Protein AF-A0A8T4GIR1-F1 (afdb_monomer)

Secondary structure (DSSP, 8-state):
----HHHHHHHHHHHSPTT-HHHHHHHHHHHHHHTSSSS--TTTTT-TTTTT-HHHHH-----PPPPPPPPSTTSHHHHHHHHHHHHTT-S---HHHHHHHH-TT--TT--TT--

Foldseek 3Di:
DPPDPVVVVVVCVVPDDPPCCVVSVVVVVVCCVQAVDPPGNCPVSVRPCCVPDPCNVVVPSDDDDDDDDDDCPPDPVVLVVQLCVVCVPPPDDDPQRSQVSRDVPDDPPDPPPVD

Sequence (115 aa):
MSDDDAAFERAASRLMPDGESRIWNNAIMELGGVACGKKPRCDESGCPWREWCHAYQTGDFTAPDVPTQPSFEGSRRQFRGRIVRVLSNHEEMDVDTLGHKIRVDYTPEGEHGRE

Solvent-accessible surface area (backbone atoms only — not comparable to full-atom values): 7453 Å² total; per-residue (Å²): 128,76,94,43,71,70,52,51,53,56,49,48,65,72,70,50,59,88,95,35,59,72,61,49,54,50,52,54,50,47,41,41,72,68,18,61,40,102,74,60,34,48,74,88,60,62,40,87,52,58,93,77,33,62,41,69,74,71,68,53,75,83,68,83,88,70,84,78,82,74,65,64,80,96,27,72,70,48,53,49,52,50,49,52,62,60,47,75,81,44,96,76,77,58,67,59,66,49,36,58,74,72,36,93,84,56,53,94,84,58,72,85,76,81,119

Structure (mmCIF, N/CA/C/O backbone):
data_AF-A0A8T4GIR1-F1
#
_entry.id   AF-A0A8T4GIR1-F1
#
loop_
_atom_site.group_PDB
_atom_site.id
_atom_site.type_symbol
_atom_site.label_atom_id
_atom_site.label_alt_id
_atom_site.label_comp_id
_atom_site.label_asym_id
_atom_site.label_entity_id
_atom_site.label_seq_id
_atom_site.pdbx_PDB_ins_code
_atom_site.Cartn_x
_atom_site.Cartn_y
_atom_site.Cartn_z
_atom_site.occupancy
_atom_site.B_iso_or_equiv
_atom_site.auth_seq_id
_atom_site.auth_comp_id
_atom_site.auth_asym_id
_atom_site.auth_atom_id
_atom_site.pdbx_PDB_model_num
ATOM 1 N N . MET A 1 1 ? 5.623 -9.297 19.937 1.00 53.12 1 MET A N 1
ATOM 2 C CA . MET A 1 1 ? 5.788 -9.960 18.625 1.00 53.12 1 MET A CA 1
ATOM 3 C C . MET A 1 1 ? 6.997 -9.325 17.966 1.00 53.12 1 MET A C 1
ATOM 5 O O . MET A 1 1 ? 7.232 -8.160 18.250 1.00 53.12 1 MET A O 1
ATOM 9 N N . SER A 1 2 ? 7.800 -10.056 17.189 1.00 57.28 2 SER A N 1
ATOM 10 C CA . SER A 1 2 ? 8.719 -9.360 16.286 1.00 57.28 2 SER A CA 1
ATOM 11 C C . SER A 1 2 ? 7.857 -8.730 15.197 1.00 57.28 2 SER A C 1
ATOM 13 O O . SER A 1 2 ? 7.101 -9.431 14.524 1.00 57.28 2 SER A O 1
ATOM 15 N N . ASP A 1 3 ? 7.906 -7.408 15.086 1.00 69.75 3 ASP A N 1
ATOM 16 C CA . ASP A 1 3 ? 7.260 -6.678 13.997 1.00 69.75 3 ASP A CA 1
ATOM 17 C C . ASP A 1 3 ? 8.183 -6.731 12.771 1.00 69.75 3 ASP A C 1
ATOM 19 O O . ASP A 1 3 ? 8.746 -5.725 12.346 1.00 69.75 3 ASP A O 1
ATOM 23 N N . ASP A 1 4 ? 8.414 -7.947 12.266 1.00 80.00 4 ASP A N 1
ATOM 24 C CA . ASP A 1 4 ? 9.181 -8.205 11.048 1.00 80.00 4 ASP A CA 1
ATOM 25 C C . ASP A 1 4 ? 8.259 -8.519 9.861 1.00 80.00 4 ASP A C 1
ATOM 27 O O . ASP A 1 4 ? 7.114 -8.952 10.031 1.00 80.00 4 ASP A O 1
ATOM 31 N N . ASP A 1 5 ? 8.770 -8.316 8.644 1.00 83.00 5 ASP A N 1
ATOM 32 C CA . ASP A 1 5 ? 8.019 -8.530 7.400 1.00 83.00 5 ASP A CA 1
ATOM 33 C C . ASP A 1 5 ? 7.403 -9.936 7.338 1.00 83.00 5 ASP A C 1
ATOM 35 O O . ASP A 1 5 ? 6.236 -10.102 6.982 1.00 83.00 5 ASP A O 1
ATOM 39 N N . ALA A 1 6 ? 8.134 -10.955 7.799 1.00 88.88 6 ALA A N 1
ATOM 40 C CA . ALA A 1 6 ? 7.662 -12.334 7.795 1.00 88.88 6 ALA A CA 1
ATOM 41 C C . ALA A 1 6 ? 6.467 -12.554 8.747 1.00 88.88 6 ALA A C 1
ATOM 43 O O . ALA A 1 6 ? 5.589 -13.380 8.476 1.00 88.88 6 ALA A O 1
ATOM 44 N N . ALA A 1 7 ? 6.406 -11.852 9.881 1.00 88.81 7 ALA A N 1
ATOM 45 C CA . ALA A 1 7 ? 5.266 -11.887 10.791 1.00 88.81 7 ALA A CA 1
ATOM 46 C C . ALA A 1 7 ? 4.022 -11.254 10.160 1.00 88.81 7 ALA A C 1
ATOM 48 O O . ALA A 1 7 ? 2.934 -11.838 10.262 1.00 88.81 7 ALA A O 1
ATOM 49 N N . PHE A 1 8 ? 4.183 -10.125 9.465 1.00 87.50 8 PHE A N 1
ATOM 50 C CA . PHE A 1 8 ? 3.096 -9.473 8.736 1.00 87.50 8 PHE A CA 1
ATOM 51 C C . PHE A 1 8 ? 2.589 -10.333 7.575 1.00 87.50 8 PHE A C 1
ATOM 53 O O . PHE A 1 8 ? 1.380 -10.534 7.460 1.00 87.50 8 PHE A O 1
ATOM 60 N N . GLU A 1 9 ? 3.479 -10.937 6.786 1.00 90.38 9 GLU A N 1
ATOM 61 C CA . GLU A 1 9 ? 3.116 -11.849 5.692 1.00 90.38 9 GLU A CA 1
ATOM 62 C C . GLU A 1 9 ? 2.316 -13.061 6.184 1.00 90.38 9 GLU A C 1
ATOM 64 O O . GLU A 1 9 ? 1.282 -13.415 5.607 1.00 90.38 9 GLU A O 1
ATOM 69 N N . ARG A 1 10 ? 2.737 -13.680 7.297 1.00 93.38 10 ARG A N 1
ATOM 70 C CA . ARG A 1 10 ? 1.997 -14.796 7.911 1.00 93.38 10 ARG A CA 1
ATOM 71 C C . ARG A 1 10 ? 0.627 -14.364 8.424 1.00 93.38 10 ARG A C 1
ATOM 73 O O . ARG A 1 10 ? -0.327 -15.135 8.343 1.00 93.38 10 ARG A O 1
ATOM 80 N N . ALA A 1 11 ? 0.509 -13.172 9.007 1.00 91.62 11 ALA A N 1
ATOM 81 C CA . ALA A 1 11 ? -0.777 -12.651 9.464 1.00 91.62 11 ALA A CA 1
ATOM 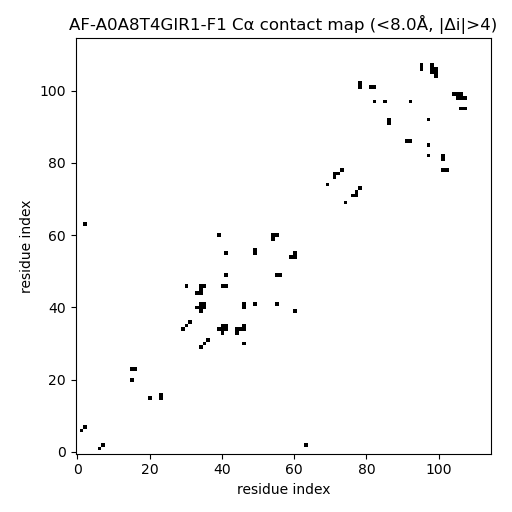82 C C . ALA A 1 11 ? -1.711 -12.359 8.281 1.00 91.62 11 ALA A C 1
ATOM 84 O O . ALA A 1 11 ? -2.835 -12.854 8.276 1.00 91.62 11 ALA A O 1
ATOM 85 N N . ALA A 1 12 ? -1.222 -11.653 7.260 1.00 92.19 12 ALA A N 1
ATOM 86 C CA . ALA A 1 12 ? -1.957 -11.359 6.034 1.00 92.19 12 ALA A CA 1
ATOM 87 C C . ALA A 1 12 ? -2.459 -12.638 5.353 1.00 92.19 12 ALA A C 1
ATOM 89 O O . ALA A 1 12 ? -3.650 -12.759 5.084 1.00 92.19 12 ALA A O 1
ATOM 90 N N . SER A 1 13 ? -1.586 -13.635 5.184 1.00 91.56 13 SER A N 1
ATOM 91 C CA . SER A 1 13 ? -1.943 -14.915 4.557 1.00 91.56 13 SER A CA 1
ATOM 92 C C . SER A 1 13 ? -3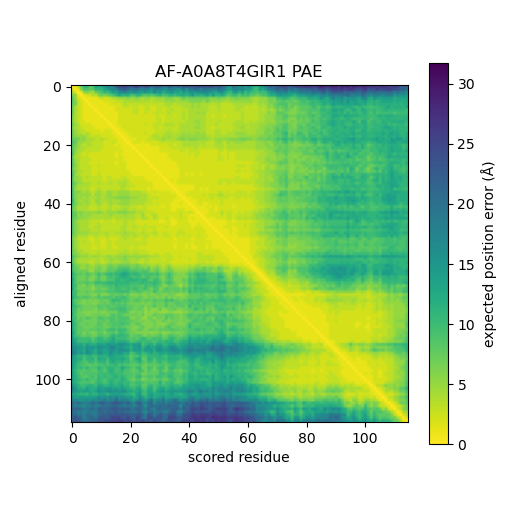.019 -15.685 5.327 1.00 91.56 13 SER A C 1
ATOM 94 O O . SER A 1 13 ? -3.791 -16.417 4.725 1.00 91.56 13 SER A O 1
ATOM 96 N N . ARG A 1 14 ? -3.085 -15.534 6.658 1.00 93.75 14 ARG A N 1
ATOM 97 C CA . ARG A 1 14 ? -4.121 -16.177 7.487 1.00 93.75 14 ARG A CA 1
ATOM 98 C C . ARG A 1 14 ? -5.445 -15.416 7.503 1.00 93.75 14 ARG A C 1
ATOM 100 O O . ARG A 1 14 ? -6.478 -16.029 7.739 1.00 93.75 14 ARG A O 1
ATOM 107 N N . LEU A 1 15 ? -5.403 -14.095 7.347 1.00 91.94 15 LEU A N 1
ATOM 108 C CA . LEU A 1 15 ? -6.574 -13.218 7.453 1.00 91.94 15 LEU A CA 1
ATOM 109 C C . LEU A 1 15 ? -7.245 -12.951 6.103 1.00 91.94 15 LEU A C 1
ATOM 111 O O . LEU A 1 15 ? -8.414 -12.575 6.075 1.00 91.94 15 LEU A O 1
ATOM 115 N N . MET A 1 16 ? -6.510 -13.089 5.000 1.00 94.25 16 MET A N 1
ATOM 116 C CA . MET A 1 16 ? -7.032 -12.904 3.653 1.00 94.25 16 MET A CA 1
ATOM 117 C C . MET A 1 16 ? -7.922 -14.094 3.258 1.00 94.25 16 MET A C 1
ATOM 119 O O . MET A 1 16 ? -7.433 -15.222 3.248 1.00 94.25 16 MET A O 1
ATOM 123 N N . PRO A 1 17 ? -9.196 -13.868 2.884 1.00 94.06 17 PRO A N 1
ATOM 124 C CA . PRO A 1 17 ? -10.054 -14.933 2.376 1.00 94.06 17 PRO A CA 1
ATOM 125 C C . PRO A 1 17 ? -9.584 -15.456 1.011 1.00 94.06 17 PRO A C 1
ATOM 127 O O . PRO A 1 17 ? -9.090 -14.695 0.168 1.00 94.06 17 PRO A O 1
ATOM 130 N N . ASP A 1 18 ? -9.789 -16.751 0.773 1.00 95.19 18 ASP A N 1
ATOM 131 C CA . ASP A 1 18 ? -9.434 -17.405 -0.486 1.00 95.19 18 ASP A CA 1
ATOM 132 C C . ASP A 1 18 ? -10.145 -16.752 -1.679 1.00 95.19 18 ASP A C 1
ATOM 134 O O . ASP A 1 18 ? -11.355 -16.537 -1.676 1.00 95.19 18 ASP A O 1
ATOM 138 N N . GLY A 1 19 ? -9.385 -16.430 -2.729 1.00 94.94 19 GLY A N 1
ATOM 139 C CA . GLY A 1 19 ? -9.920 -15.812 -3.949 1.00 94.94 19 GLY A CA 1
ATOM 140 C C . GLY A 1 19 ? -10.301 -14.329 -3.824 1.00 94.94 19 GLY A C 1
ATOM 141 O O . GLY A 1 19 ? -10.664 -13.716 -4.827 1.00 94.94 19 GLY A O 1
ATOM 142 N N . GLU A 1 20 ? -10.161 -13.713 -2.646 1.00 95.19 20 GLU A N 1
ATOM 143 C CA . GLU A 1 20 ? -10.581 -12.325 -2.396 1.00 95.19 20 GLU A CA 1
ATOM 144 C C . GLU A 1 20 ? -9.423 -11.325 -2.280 1.00 95.19 20 GLU A C 1
ATOM 146 O O . GLU A 1 20 ? -9.612 -10.188 -1.841 1.00 95.19 20 GLU A O 1
ATOM 151 N N . SER A 1 21 ? -8.224 -11.694 -2.739 1.00 94.38 21 SER A N 1
ATOM 152 C CA . SER A 1 21 ? -7.015 -10.861 -2.633 1.00 94.38 21 SER A CA 1
ATOM 153 C C . SER A 1 21 ? -7.215 -9.430 -3.142 1.00 94.38 21 SER A C 1
ATOM 155 O O . SER A 1 21 ? -6.724 -8.478 -2.538 1.00 94.38 21 SER A O 1
ATOM 157 N N . ARG A 1 22 ? -7.983 -9.244 -4.225 1.00 94.62 22 ARG A N 1
ATOM 158 C CA . ARG A 1 22 ? -8.297 -7.914 -4.763 1.00 94.62 22 ARG A CA 1
ATOM 159 C C . ARG A 1 22 ? -9.102 -7.073 -3.774 1.00 94.62 22 ARG A C 1
ATOM 161 O O . ARG A 1 22 ? -8.795 -5.899 -3.602 1.00 94.62 22 ARG A O 1
ATOM 168 N N . ILE A 1 23 ? -10.148 -7.631 -3.168 1.00 95.69 23 ILE A N 1
ATOM 169 C CA . ILE A 1 23 ? -11.009 -6.891 -2.234 1.00 95.69 23 ILE A CA 1
ATOM 170 C C . ILE A 1 23 ? -10.238 -6.635 -0.942 1.00 95.69 23 ILE A C 1
ATOM 172 O O . ILE A 1 23 ? -10.171 -5.495 -0.490 1.00 95.69 23 ILE A O 1
ATOM 176 N N . TRP A 1 24 ? -9.582 -7.669 -0.415 1.00 95.25 24 TRP A N 1
ATOM 177 C CA . TRP A 1 24 ? -8.815 -7.605 0.822 1.00 95.25 24 TRP A CA 1
ATOM 178 C C . TRP A 1 24 ? -7.692 -6.561 0.764 1.00 95.25 24 TRP A C 1
ATOM 180 O O . TRP A 1 24 ? -7.644 -5.672 1.611 1.00 95.25 24 TRP A O 1
ATOM 190 N N . ASN A 1 25 ? -6.846 -6.587 -0.275 1.00 94.25 25 ASN A N 1
ATOM 191 C CA . ASN A 1 25 ? -5.744 -5.627 -0.405 1.00 94.25 25 ASN A CA 1
ATOM 192 C C . ASN A 1 25 ? -6.254 -4.183 -0.504 1.00 94.25 25 ASN A C 1
ATOM 194 O O . ASN A 1 25 ? -5.696 -3.289 0.129 1.00 94.25 25 ASN A O 1
ATOM 198 N N . ASN A 1 26 ? -7.329 -3.946 -1.264 1.00 95.62 26 ASN A N 1
ATOM 199 C CA . ASN A 1 26 ? -7.926 -2.613 -1.358 1.00 95.62 26 ASN A CA 1
ATOM 200 C C . ASN A 1 26 ? -8.521 -2.159 -0.019 1.00 95.62 26 ASN A C 1
ATOM 202 O O . ASN A 1 26 ? -8.315 -1.014 0.367 1.00 95.62 26 ASN A O 1
ATOM 206 N N . ALA A 1 27 ? -9.193 -3.048 0.716 1.00 94.81 27 ALA A N 1
ATOM 207 C CA . ALA A 1 27 ? -9.751 -2.730 2.027 1.00 94.81 27 ALA A CA 1
ATOM 208 C C . ALA A 1 27 ? -8.661 -2.379 3.056 1.00 94.81 27 ALA A C 1
ATOM 210 O O . ALA A 1 27 ? -8.815 -1.414 3.802 1.00 94.81 27 ALA A O 1
ATOM 211 N N . ILE A 1 28 ? -7.543 -3.114 3.076 1.00 94.38 28 ILE A N 1
ATOM 212 C CA . ILE A 1 28 ? -6.406 -2.821 3.962 1.00 94.38 28 ILE A CA 1
ATOM 213 C C . ILE A 1 28 ? -5.730 -1.492 3.588 1.00 94.38 28 ILE A C 1
ATOM 215 O O . ILE A 1 28 ? -5.416 -0.697 4.476 1.00 94.38 28 ILE A O 1
ATOM 219 N N . MET A 1 29 ? -5.546 -1.210 2.293 1.00 94.50 29 MET A N 1
ATOM 220 C CA . MET A 1 29 ? -5.002 0.077 1.837 1.00 94.50 29 MET A CA 1
ATOM 221 C C . MET A 1 29 ? -5.914 1.252 2.213 1.00 94.50 29 MET A C 1
ATOM 223 O O . MET A 1 29 ? -5.428 2.261 2.723 1.00 94.50 29 MET A O 1
ATOM 227 N N . GLU A 1 30 ? -7.226 1.109 2.020 1.00 95.31 30 GLU A N 1
ATOM 228 C CA . GLU A 1 30 ? -8.212 2.129 2.390 1.00 95.31 30 GLU A CA 1
ATOM 229 C C . GLU A 1 30 ? -8.227 2.365 3.904 1.00 95.31 30 GLU A C 1
ATOM 231 O O . GLU A 1 30 ? -8.209 3.509 4.358 1.00 95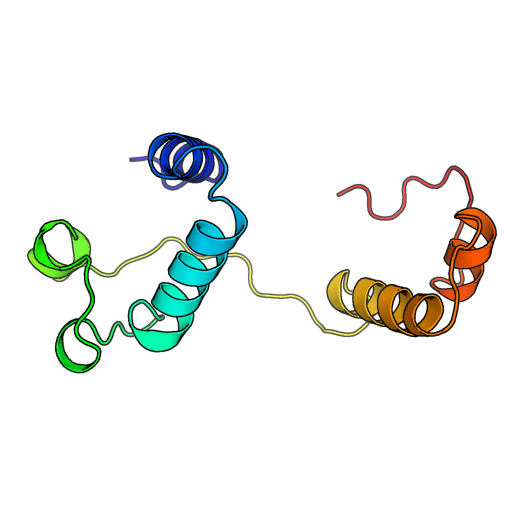.31 30 GLU A O 1
ATOM 236 N N . LEU A 1 31 ? -8.164 1.293 4.705 1.00 95.19 31 LEU A N 1
ATOM 237 C CA . LEU A 1 31 ? -8.062 1.386 6.160 1.00 95.19 31 LEU A CA 1
ATOM 238 C C . LEU A 1 31 ? -6.848 2.226 6.582 1.00 95.19 31 LEU A C 1
ATOM 240 O O . LEU A 1 31 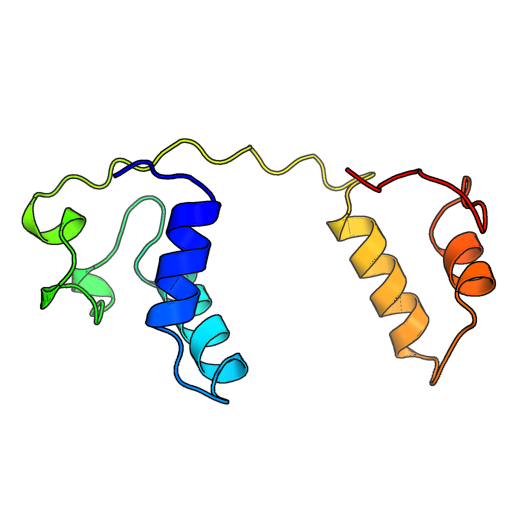? -6.992 3.110 7.428 1.00 95.19 31 LEU A O 1
ATOM 244 N N . GLY A 1 32 ? -5.676 1.980 5.989 1.00 93.19 32 GLY A N 1
ATOM 245 C CA . GLY A 1 32 ? -4.452 2.745 6.254 1.00 93.19 32 GLY A CA 1
ATOM 246 C C . GLY A 1 32 ? -4.504 4.194 5.755 1.00 93.19 32 GLY A C 1
ATOM 247 O O . GLY A 1 32 ? -3.894 5.076 6.360 1.00 93.19 32 GLY A O 1
ATOM 248 N N . GLY A 1 33 ? -5.252 4.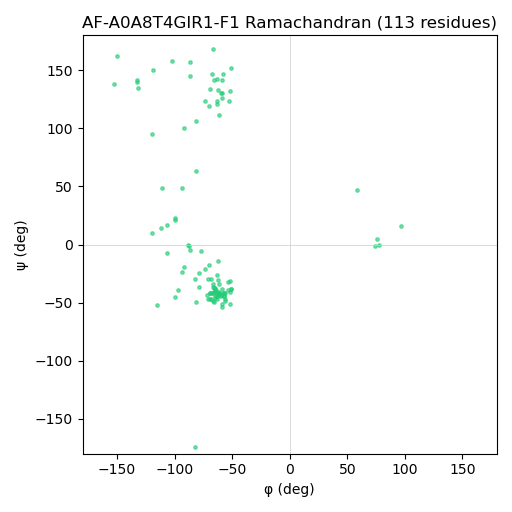459 4.681 1.00 92.25 33 GLY A N 1
ATOM 249 C CA . GLY A 1 33 ? -5.430 5.799 4.118 1.00 92.25 33 GLY A CA 1
ATOM 250 C C . GLY A 1 33 ? -6.435 6.668 4.878 1.00 92.25 33 GLY A C 1
ATOM 251 O O . GLY A 1 33 ? -6.219 7.873 5.016 1.00 92.25 33 GLY A O 1
ATOM 252 N N . VAL A 1 34 ? -7.514 6.069 5.386 1.00 94.31 34 VAL A N 1
ATOM 253 C CA . VAL A 1 34 ? -8.649 6.796 5.977 1.00 94.31 34 VAL A CA 1
ATOM 254 C C . VAL A 1 34 ? -8.596 6.830 7.500 1.00 94.31 34 VAL A C 1
ATOM 256 O O . VAL A 1 34 ? -8.808 7.891 8.085 1.00 94.31 34 VAL A O 1
ATOM 259 N N . ALA A 1 35 ? -8.310 5.698 8.150 1.00 95.06 35 ALA A N 1
ATOM 260 C CA . ALA A 1 35 ? -8.433 5.567 9.603 1.00 95.06 35 ALA A CA 1
ATOM 261 C C . ALA A 1 35 ? -7.086 5.324 10.301 1.00 95.06 35 ALA A C 1
ATOM 263 O O . ALA A 1 35 ? -6.735 6.043 11.234 1.00 95.06 35 ALA A O 1
ATOM 264 N N . CYS A 1 36 ? -6.314 4.332 9.859 1.00 94.88 36 CYS A N 1
ATOM 265 C CA . CYS A 1 36 ? -5.118 3.825 10.538 1.00 94.88 36 CYS A CA 1
ATOM 266 C C . CYS A 1 36 ? -3.817 4.494 10.043 1.00 94.88 36 CYS A C 1
ATOM 268 O O . CYS A 1 36 ? -2.842 3.822 9.712 1.00 94.88 36 CYS A O 1
ATOM 270 N N . GLY A 1 37 ? -3.808 5.829 9.962 1.00 90.38 37 GLY A N 1
ATOM 271 C CA . GLY A 1 37 ? -2.619 6.612 9.594 1.00 90.38 37 GLY A CA 1
ATOM 272 C C . GLY A 1 37 ? -1.661 6.865 10.770 1.00 90.38 37 GLY A C 1
ATOM 273 O O . GLY A 1 37 ? -1.896 6.414 11.884 1.00 90.38 37 GLY A O 1
ATOM 274 N N . LYS A 1 38 ? -0.608 7.679 10.562 1.00 86.81 38 LYS A N 1
ATOM 275 C CA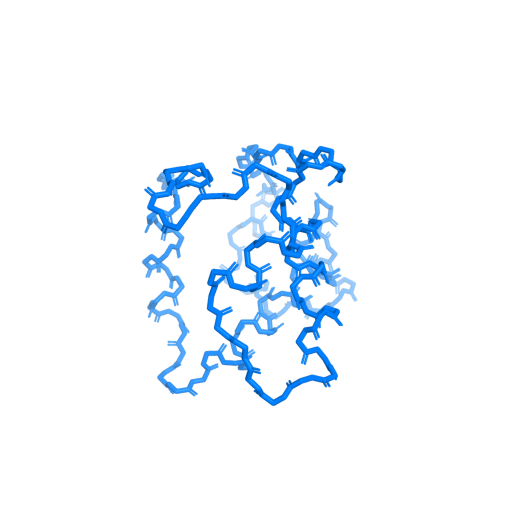 . LYS A 1 38 ? 0.382 8.038 11.615 1.00 86.81 38 LYS A CA 1
ATOM 276 C C . LYS A 1 38 ? -0.235 8.608 12.899 1.00 86.81 38 LYS A C 1
ATOM 278 O O . LYS A 1 38 ? 0.323 8.461 13.977 1.00 86.81 38 LYS A O 1
ATOM 283 N N . LYS A 1 39 ? -1.348 9.327 12.758 1.00 90.06 39 LYS A N 1
ATOM 284 C CA . LYS A 1 39 ? -2.222 9.759 13.852 1.00 90.06 39 LYS A CA 1
ATOM 285 C C . LYS A 1 39 ? -3.591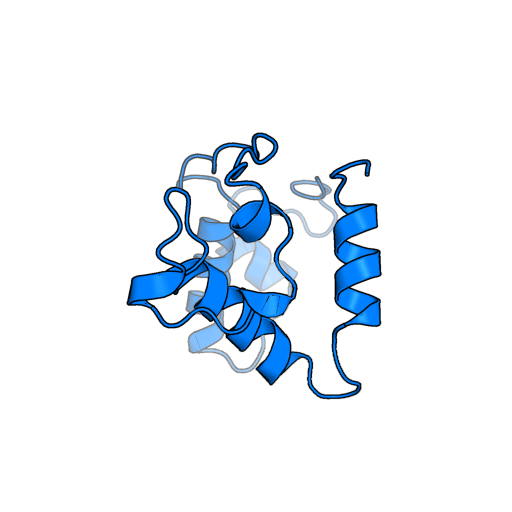 9.140 13.569 1.00 90.06 39 LYS A C 1
ATOM 287 O O . LYS A 1 39 ? -4.312 9.697 12.736 1.00 90.06 39 LYS A O 1
ATOM 292 N N . PRO A 1 40 ? -3.897 7.969 14.149 1.00 93.31 40 PRO A N 1
ATOM 293 C CA . PRO A 1 40 ? -5.099 7.224 13.805 1.00 93.31 40 PRO A CA 1
ATOM 294 C C . PRO A 1 40 ? -6.373 7.998 14.147 1.00 93.31 40 PRO A C 1
ATOM 296 O O . PRO A 1 40 ? -6.450 8.658 15.181 1.00 93.31 40 PRO A O 1
ATOM 299 N N . ARG A 1 41 ? -7.390 7.889 13.291 1.00 94.12 41 ARG A N 1
ATOM 300 C CA . ARG A 1 41 ? -8.716 8.507 13.457 1.00 94.12 41 ARG A CA 1
ATOM 301 C C . ARG A 1 41 ? -9.775 7.442 13.721 1.00 94.12 41 ARG A C 1
ATOM 303 O O . ARG A 1 41 ? -10.801 7.379 13.053 1.00 94.12 41 ARG A O 1
ATOM 310 N N . CYS A 1 42 ? -9.484 6.545 14.662 1.00 95.56 42 CYS A N 1
ATOM 311 C CA . CYS A 1 42 ? -10.259 5.321 14.862 1.00 95.56 42 CYS A CA 1
ATOM 312 C C . CYS A 1 42 ? -11.754 5.581 15.107 1.00 95.56 42 CYS A C 1
ATOM 314 O O . CYS A 1 42 ? -12.588 4.871 14.547 1.00 95.56 42 CYS A O 1
ATOM 316 N N . ASP A 1 43 ? -12.097 6.596 15.902 1.00 94.81 43 ASP A N 1
ATOM 317 C CA . ASP A 1 43 ? -13.492 6.922 16.215 1.00 94.81 43 ASP A CA 1
ATOM 318 C C . ASP A 1 43 ? -14.167 7.737 15.117 1.00 94.81 43 ASP A C 1
ATOM 320 O O . ASP A 1 43 ? -15.238 7.354 14.651 1.00 94.81 43 A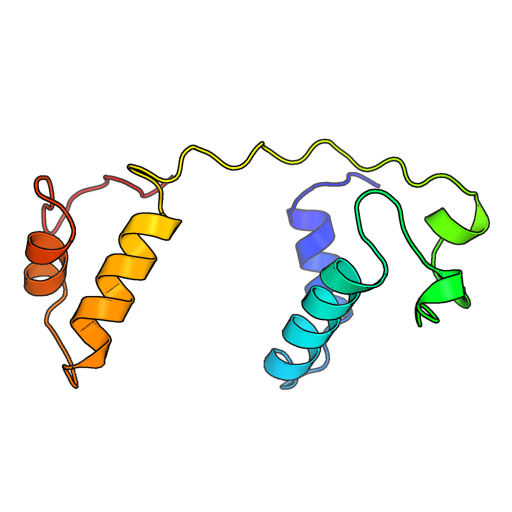SP A O 1
ATOM 324 N N . GLU A 1 44 ? -13.514 8.811 14.664 1.00 95.06 44 GLU A N 1
ATOM 325 C CA . GLU A 1 44 ? -14.031 9.710 13.624 1.00 95.06 44 GLU A CA 1
ATOM 326 C C . GLU A 1 44 ? -14.328 8.971 12.315 1.00 95.06 44 GLU A C 1
ATOM 328 O O . GLU A 1 44 ? -15.351 9.213 11.679 1.00 95.06 44 GLU A O 1
ATOM 333 N N . SER A 1 45 ? -13.446 8.050 11.920 1.00 94.00 45 SER A N 1
ATOM 334 C CA . SER A 1 45 ? -13.575 7.274 10.686 1.00 94.00 45 SER A CA 1
ATOM 335 C C . SER A 1 45 ? -14.386 5.988 10.858 1.00 94.00 45 SER A C 1
ATOM 337 O O . SER A 1 45 ? -14.531 5.243 9.893 1.00 94.00 45 SER A O 1
ATOM 339 N N . GLY A 1 46 ? -14.878 5.688 12.067 1.00 94.25 46 GLY A N 1
ATOM 340 C CA . GLY A 1 46 ? -15.612 4.451 12.341 1.00 94.25 46 GLY A CA 1
ATOM 341 C C . GLY A 1 46 ? -14.792 3.194 12.036 1.00 94.25 46 GLY A C 1
ATOM 342 O O . GLY A 1 46 ? -15.286 2.288 11.370 1.00 94.25 46 GLY A O 1
ATOM 343 N N . CYS A 1 47 ? -13.533 3.150 12.488 1.00 96.00 47 CYS A N 1
ATOM 344 C CA . CYS A 1 47 ? -12.608 2.058 12.195 1.00 96.00 47 CYS A CA 1
ATOM 345 C C . CYS A 1 47 ? -13.229 0.694 12.557 1.00 96.00 47 CYS A C 1
ATOM 347 O O . CYS A 1 47 ? -13.585 0.473 13.720 1.00 96.00 47 CYS A O 1
ATOM 349 N N . PRO A 1 48 ? -13.325 -0.251 11.602 1.00 94.44 48 PRO A N 1
ATOM 350 C CA . PRO A 1 48 ? -13.981 -1.531 11.853 1.00 94.44 48 PRO A CA 1
ATOM 351 C C . PRO A 1 48 ? -13.178 -2.424 12.806 1.00 94.44 48 PRO A C 1
ATOM 353 O O . PRO A 1 48 ? -13.733 -3.339 13.394 1.00 94.44 48 PRO A O 1
ATOM 356 N N . TRP A 1 49 ? -11.887 -2.146 13.008 1.00 92.75 49 TRP A N 1
ATOM 357 C CA . TRP A 1 49 ? -11.000 -2.969 13.832 1.00 92.75 49 TRP A CA 1
ATOM 358 C C . TRP A 1 49 ? -11.016 -2.634 15.325 1.00 92.75 49 TRP A C 1
ATOM 360 O O . TRP A 1 49 ? -10.361 -3.338 16.085 1.00 92.75 49 TRP A O 1
ATOM 370 N N . ARG A 1 50 ? -11.723 -1.586 15.776 1.00 94.62 50 ARG A N 1
ATOM 371 C CA . ARG A 1 50 ? -11.642 -1.097 17.173 1.00 94.62 50 ARG A CA 1
ATOM 372 C C . ARG A 1 50 ? -11.847 -2.185 18.226 1.00 94.62 50 ARG A C 1
ATOM 374 O O . ARG A 1 50 ? -11.134 -2.191 19.221 1.00 94.62 50 ARG A O 1
ATOM 381 N N . GLU A 1 51 ? -12.793 -3.095 17.998 1.00 95.19 51 GLU A N 1
ATOM 382 C CA . GLU A 1 51 ? -13.100 -4.184 18.934 1.00 95.19 51 GLU A CA 1
ATOM 383 C C . GLU A 1 51 ? -11.898 -5.115 19.151 1.00 95.19 51 GLU A C 1
ATOM 385 O O . GLU A 1 51 ? -11.665 -5.571 20.267 1.00 95.19 51 GLU A O 1
ATOM 390 N N . TRP A 1 52 ? -11.083 -5.329 18.115 1.00 93.94 52 TRP A N 1
ATOM 391 C CA . TRP A 1 52 ? -9.951 -6.261 18.125 1.00 93.94 52 TRP A CA 1
ATOM 392 C C . TRP A 1 52 ? -8.579 -5.571 18.171 1.00 93.94 52 TRP A C 1
ATOM 394 O O . TRP A 1 52 ? -7.551 -6.235 18.298 1.00 93.94 52 TRP A O 1
ATOM 404 N N . CYS A 1 53 ? -8.532 -4.244 18.043 1.00 94.56 53 CYS A N 1
ATOM 405 C CA . CYS A 1 53 ? -7.290 -3.491 17.917 1.00 94.56 53 CYS A CA 1
ATOM 406 C C . CYS A 1 53 ? -6.643 -3.254 19.285 1.00 94.56 53 CYS A C 1
ATOM 408 O O . CYS A 1 53 ? -7.072 -2.389 20.048 1.00 94.56 53 CYS A O 1
ATOM 410 N N . HIS A 1 54 ? -5.552 -3.972 19.560 1.00 93.88 54 HIS A N 1
ATOM 411 C CA . HIS A 1 54 ? -4.786 -3.810 20.797 1.00 93.88 54 HIS A CA 1
ATOM 412 C C . HIS A 1 54 ? -4.283 -2.372 20.997 1.00 93.88 54 HIS A C 1
ATOM 414 O O . HIS A 1 54 ? -4.470 -1.818 22.072 1.00 93.88 54 HIS A O 1
ATOM 420 N N . ALA A 1 55 ? -3.739 -1.741 19.950 1.00 94.06 55 ALA A N 1
ATOM 421 C CA . ALA A 1 55 ? -3.252 -0.359 19.998 1.00 94.06 55 ALA A CA 1
ATOM 422 C C . ALA A 1 55 ? -4.351 0.647 20.387 1.00 94.06 55 ALA A C 1
ATOM 424 O O . ALA A 1 55 ? -4.116 1.571 21.158 1.00 94.06 55 ALA A O 1
ATOM 425 N N . TYR A 1 56 ? -5.580 0.440 19.903 1.00 95.25 56 TYR A N 1
ATOM 426 C CA . TYR A 1 56 ? -6.723 1.264 20.295 1.00 95.25 56 TYR A CA 1
ATOM 427 C C . TYR A 1 56 ? -7.130 1.018 21.753 1.00 95.25 56 TYR A C 1
ATOM 429 O O . TYR A 1 56 ? -7.404 1.969 22.478 1.00 95.25 56 TYR A O 1
ATOM 437 N N . GLN A 1 57 ? -7.130 -0.242 22.201 1.00 95.81 57 GLN A N 1
ATOM 438 C CA . GLN A 1 57 ? -7.480 -0.605 23.579 1.00 95.81 57 GLN A CA 1
ATOM 439 C C . GLN A 1 57 ? -6.465 -0.093 24.611 1.00 95.81 57 GLN A C 1
ATOM 441 O O . GLN A 1 57 ? -6.855 0.278 25.716 1.00 95.81 57 GLN A O 1
ATOM 446 N N . THR A 1 58 ? -5.173 -0.084 24.277 1.00 95.19 58 THR A N 1
ATOM 447 C CA . THR A 1 58 ? -4.099 0.365 25.178 1.00 95.19 58 THR A CA 1
ATOM 448 C C . THR A 1 58 ? -3.756 1.843 25.020 1.00 95.19 58 THR A C 1
ATOM 450 O O . THR A 1 58 ? -3.144 2.423 25.915 1.00 95.19 58 THR A O 1
ATOM 453 N N . GLY A 1 59 ? -4.129 2.452 23.893 1.00 93.06 59 GLY A N 1
ATOM 454 C CA . GLY A 1 59 ? -3.702 3.794 23.504 1.00 93.06 59 GLY A CA 1
ATOM 455 C C . GLY A 1 59 ? -2.259 3.865 22.991 1.00 93.06 59 GLY A C 1
ATOM 456 O O . GLY A 1 59 ? -1.771 4.963 22.722 1.00 93.06 59 GLY A O 1
ATOM 457 N N . ASP A 1 60 ? -1.572 2.728 22.850 1.00 92.12 60 ASP A N 1
ATOM 458 C CA . ASP A 1 60 ? -0.210 2.669 22.323 1.00 92.12 60 ASP A CA 1
ATOM 459 C C . ASP A 1 60 ? -0.223 2.442 20.807 1.00 92.12 60 ASP A C 1
ATOM 461 O O . ASP A 1 60 ? -0.396 1.325 20.323 1.00 92.12 60 ASP A O 1
ATOM 465 N N . PHE A 1 61 ? -0.033 3.530 20.059 1.00 90.31 61 PHE A N 1
ATOM 466 C CA . PHE A 1 61 ? 0.094 3.521 18.598 1.00 90.31 61 PHE A CA 1
ATOM 467 C C . PHE A 1 61 ? 1.551 3.600 18.129 1.00 90.31 61 PHE A C 1
ATOM 469 O O . PHE A 1 61 ? 1.818 4.012 16.997 1.00 90.31 61 PHE A O 1
ATOM 476 N N . THR A 1 62 ? 2.502 3.244 18.994 1.00 86.56 62 THR A N 1
ATOM 477 C CA . THR A 1 62 ? 3.906 3.141 18.605 1.00 86.56 62 THR A CA 1
ATOM 478 C C . THR A 1 62 ? 4.047 2.038 17.561 1.00 86.56 62 THR A C 1
ATOM 480 O O . THR A 1 62 ? 3.663 0.895 17.788 1.00 86.56 62 THR A O 1
ATOM 483 N N . ALA A 1 63 ? 4.592 2.391 16.402 1.00 80.81 63 ALA A N 1
ATOM 484 C CA . ALA A 1 63 ? 4.907 1.459 15.331 1.00 80.81 63 ALA A CA 1
ATOM 485 C C . ALA A 1 63 ? 6.418 1.495 15.069 1.00 80.81 63 ALA A C 1
ATOM 487 O O . ALA A 1 63 ? 7.034 2.548 15.272 1.00 80.81 63 ALA A O 1
ATOM 488 N N . PRO A 1 64 ? 7.025 0.383 14.623 1.00 77.50 64 PRO A N 1
ATOM 489 C CA . PRO A 1 64 ? 8.417 0.392 14.200 1.00 77.50 64 PRO A CA 1
ATOM 490 C C . PRO A 1 64 ? 8.631 1.395 13.062 1.00 77.50 64 PRO A C 1
ATOM 492 O O . PRO A 1 64 ? 7.757 1.603 12.213 1.00 77.50 64 PRO A O 1
ATOM 495 N N . ASP A 1 65 ? 9.813 2.010 13.038 1.00 75.94 65 ASP A N 1
ATOM 496 C CA . ASP A 1 65 ? 10.197 2.888 11.941 1.00 75.94 65 ASP A CA 1
ATOM 497 C C . ASP A 1 65 ? 10.271 2.088 10.640 1.00 75.94 65 ASP A C 1
ATOM 499 O O . ASP A 1 65 ? 11.050 1.144 10.501 1.00 75.94 65 ASP A O 1
ATOM 503 N N . VAL A 1 66 ? 9.467 2.499 9.663 1.00 76.69 66 VAL A N 1
ATOM 504 C CA . VAL A 1 66 ? 9.573 1.998 8.295 1.00 76.69 66 VAL A CA 1
ATOM 505 C C . VAL A 1 66 ? 10.605 2.824 7.525 1.00 76.69 66 VAL A C 1
ATOM 507 O O . VAL A 1 66 ? 10.690 4.042 7.729 1.00 76.69 66 VAL A O 1
ATOM 510 N N . PRO A 1 67 ? 11.377 2.210 6.609 1.00 80.19 67 PRO A N 1
ATOM 511 C CA . PRO A 1 67 ? 12.341 2.935 5.796 1.00 80.19 67 PRO A CA 1
ATOM 512 C C . PRO A 1 67 ? 11.702 4.143 5.107 1.00 80.19 67 PRO A C 1
ATOM 514 O O . PRO A 1 67 ? 10.632 4.053 4.497 1.00 80.19 67 PRO A O 1
ATOM 517 N N . THR A 1 68 ? 12.369 5.296 5.193 1.00 82.81 68 THR A N 1
ATOM 518 C CA . THR A 1 68 ? 11.892 6.500 4.505 1.00 82.81 68 THR A CA 1
ATOM 519 C C . THR A 1 68 ? 11.882 6.252 3.001 1.00 82.81 68 THR A C 1
ATOM 521 O O . THR A 1 68 ? 12.861 5.772 2.430 1.00 82.81 68 THR A O 1
ATOM 524 N N . GLN A 1 69 ? 10.779 6.616 2.346 1.00 86.62 69 GLN A N 1
ATOM 525 C CA . GLN A 1 69 ? 10.670 6.494 0.900 1.00 86.62 69 GLN A CA 1
ATOM 526 C C . GLN A 1 69 ? 11.782 7.310 0.206 1.00 86.62 69 GLN A C 1
ATOM 528 O O . GLN A 1 69 ? 11.873 8.519 0.444 1.00 86.62 69 GLN A O 1
ATOM 533 N N . PRO A 1 70 ? 12.585 6.698 -0.685 1.00 87.44 70 PRO A N 1
ATOM 534 C CA . PRO A 1 70 ? 13.680 7.384 -1.369 1.00 87.44 70 PRO A CA 1
ATOM 535 C C . PRO A 1 70 ? 13.176 8.470 -2.331 1.00 87.44 70 PRO A C 1
ATOM 537 O O . PRO A 1 70 ? 11.983 8.542 -2.660 1.00 87.44 70 PRO A O 1
ATOM 540 N N . SER A 1 71 ? 14.095 9.310 -2.825 1.00 92.31 71 SER A N 1
ATOM 541 C CA . SER A 1 71 ? 13.810 10.331 -3.844 1.00 92.31 71 SER A CA 1
ATOM 542 C C . SER A 1 71 ? 13.089 9.744 -5.057 1.00 92.31 71 SER A C 1
ATOM 544 O O . SER A 1 71 ? 13.195 8.558 -5.354 1.00 92.31 71 SER A O 1
ATOM 546 N N . PHE A 1 72 ? 12.295 10.560 -5.752 1.00 90.06 72 PHE A N 1
ATOM 547 C CA . PHE A 1 72 ? 11.540 10.064 -6.905 1.00 90.06 72 PHE A CA 1
ATOM 548 C C . PHE A 1 72 ? 12.463 9.709 -8.072 1.00 90.06 72 PHE A C 1
ATOM 550 O O . PHE A 1 72 ? 12.349 8.618 -8.629 1.00 90.06 72 PHE A O 1
ATOM 557 N N . GLU A 1 73 ? 13.405 10.589 -8.397 1.00 91.56 73 GLU A N 1
ATOM 558 C CA . GLU A 1 73 ? 14.407 10.334 -9.429 1.00 91.56 73 GLU A CA 1
ATOM 559 C C . GLU A 1 73 ? 15.254 9.102 -9.083 1.00 91.56 73 GLU A C 1
ATOM 561 O O . GLU A 1 73 ? 15.719 8.956 -7.952 1.00 91.56 73 GLU A O 1
ATOM 566 N N . GLY A 1 74 ? 15.395 8.199 -10.055 1.00 87.12 74 GLY A N 1
ATOM 567 C CA . GLY A 1 74 ? 16.136 6.941 -9.940 1.00 87.12 74 GLY A CA 1
ATOM 568 C C . GLY A 1 74 ? 15.408 5.819 -9.193 1.00 87.12 74 GLY A C 1
ATOM 569 O O . GLY A 1 74 ? 15.949 4.727 -9.057 1.00 87.12 74 GLY A O 1
ATOM 570 N N . SER A 1 75 ? 14.185 6.042 -8.705 1.00 89.12 75 SER A N 1
ATOM 571 C CA . SER A 1 75 ? 13.482 5.043 -7.889 1.00 89.12 75 SER A CA 1
ATOM 572 C C . SER A 1 75 ? 12.678 4.021 -8.700 1.00 89.12 75 SER A C 1
ATOM 574 O O . SER A 1 75 ? 12.186 4.301 -9.797 1.00 89.12 75 SER A O 1
ATOM 576 N N . ARG A 1 76 ? 12.416 2.847 -8.098 1.00 89.62 76 ARG A N 1
ATOM 577 C CA . ARG A 1 76 ? 11.520 1.808 -8.652 1.00 89.62 76 ARG A CA 1
ATOM 578 C C . ARG A 1 76 ? 10.152 2.365 -9.071 1.00 89.62 76 ARG A C 1
ATOM 580 O O . ARG A 1 76 ? 9.623 1.985 -10.112 1.00 89.62 76 ARG A O 1
ATOM 587 N N . ARG A 1 77 ? 9.589 3.310 -8.305 1.00 92.00 77 ARG A N 1
ATOM 588 C CA . ARG A 1 77 ? 8.303 3.962 -8.626 1.00 92.00 77 ARG A CA 1
ATOM 589 C C . ARG A 1 77 ? 8.367 4.804 -9.905 1.00 92.00 77 ARG A C 1
ATOM 591 O O . ARG A 1 77 ? 7.409 4.779 -10.675 1.00 92.00 77 ARG A O 1
ATOM 598 N N . GLN A 1 78 ? 9.481 5.491 -10.165 1.00 92.31 78 GLN A N 1
ATOM 599 C CA . GLN A 1 78 ? 9.680 6.229 -11.414 1.00 92.31 78 GLN A CA 1
ATOM 600 C C . GLN A 1 78 ? 9.761 5.264 -12.601 1.00 92.31 78 GLN A C 1
ATOM 602 O O . GLN A 1 78 ? 9.038 5.442 -13.582 1.00 92.31 78 GLN A O 1
ATOM 607 N N . PHE A 1 79 ? 10.587 4.217 -12.501 1.00 92.19 79 PHE A N 1
ATOM 608 C CA . PHE A 1 79 ? 10.734 3.226 -13.570 1.00 92.19 79 PHE A CA 1
ATOM 609 C C . PHE A 1 79 ? 9.426 2.487 -13.862 1.00 92.19 79 PHE A C 1
ATOM 611 O O . PHE A 1 79 ? 9.042 2.381 -15.024 1.00 92.19 79 PHE A O 1
ATOM 618 N N . ARG A 1 80 ? 8.676 2.081 -12.828 1.00 92.88 80 ARG A N 1
ATOM 619 C CA . ARG A 1 80 ? 7.337 1.495 -12.992 1.00 92.88 80 ARG A CA 1
ATOM 620 C C . ARG A 1 80 ? 6.395 2.432 -13.747 1.00 92.88 80 ARG A C 1
ATOM 622 O O . ARG A 1 80 ? 5.697 1.990 -14.649 1.00 92.88 80 ARG A O 1
ATOM 629 N N . GLY A 1 81 ? 6.387 3.724 -13.415 1.00 93.62 81 GLY A N 1
ATOM 630 C CA . GLY A 1 81 ? 5.576 4.715 -14.129 1.00 93.62 81 GLY A CA 1
ATOM 631 C C . GLY A 1 81 ? 5.956 4.840 -15.608 1.00 93.62 81 GLY A C 1
ATOM 632 O O . GLY A 1 81 ? 5.075 4.906 -16.464 1.00 93.62 81 GLY A O 1
ATOM 633 N N . ARG A 1 82 ? 7.258 4.809 -15.926 1.00 93.81 82 ARG A N 1
ATOM 634 C CA . ARG A 1 82 ? 7.738 4.775 -17.317 1.00 93.81 82 ARG A CA 1
ATOM 635 C C . ARG A 1 82 ? 7.262 3.510 -18.038 1.00 93.81 82 ARG A C 1
ATOM 637 O O . ARG A 1 82 ? 6.773 3.624 -19.156 1.00 93.81 82 ARG A O 1
ATOM 644 N N . ILE A 1 83 ? 7.343 2.345 -17.389 1.00 93.69 83 ILE A N 1
ATOM 645 C CA . ILE A 1 83 ? 6.879 1.062 -17.943 1.00 93.69 83 ILE A CA 1
ATOM 646 C C . ILE A 1 83 ? 5.390 1.138 -18.276 1.00 93.69 83 ILE A C 1
ATOM 648 O O . ILE A 1 83 ? 5.011 0.921 -19.423 1.00 93.69 83 ILE A O 1
ATOM 652 N N . VAL A 1 84 ? 4.558 1.525 -17.304 1.00 94.56 84 VAL A N 1
ATOM 653 C CA . VAL A 1 84 ? 3.103 1.644 -17.495 1.00 94.56 84 VAL A CA 1
ATOM 654 C C . VAL A 1 84 ? 2.779 2.608 -18.636 1.00 94.56 84 VAL A C 1
ATOM 656 O O . VAL A 1 84 ? 1.933 2.302 -19.466 1.00 94.56 84 VAL A O 1
ATOM 659 N N . ARG A 1 85 ? 3.477 3.745 -18.731 1.00 93.56 85 ARG A N 1
ATOM 660 C CA . ARG A 1 85 ? 3.277 4.721 -19.812 1.00 93.56 85 ARG A CA 1
ATOM 661 C C . ARG A 1 85 ? 3.660 4.188 -21.196 1.00 93.56 85 ARG A C 1
ATOM 663 O O . ARG A 1 85 ? 3.026 4.553 -22.181 1.00 93.56 85 ARG A O 1
ATOM 670 N N . VAL A 1 86 ? 4.723 3.392 -21.296 1.00 93.56 86 VAL A N 1
ATOM 671 C CA . VAL A 1 86 ? 5.125 2.783 -22.574 1.00 93.56 86 VAL A CA 1
ATOM 672 C C . VAL A 1 86 ? 4.101 1.725 -22.982 1.00 93.56 86 VAL A C 1
ATOM 674 O O . VAL A 1 86 ? 3.624 1.741 -24.117 1.00 93.56 86 VAL A O 1
ATOM 677 N N . LEU A 1 87 ? 3.718 0.860 -22.043 1.00 95.06 87 LEU A N 1
ATOM 678 C CA . LEU A 1 87 ? 2.787 -0.238 -22.288 1.00 95.06 87 LEU A CA 1
ATOM 679 C C . LEU A 1 87 ? 1.335 0.224 -22.456 1.00 95.06 87 LEU A C 1
ATOM 681 O O . LEU A 1 87 ? 0.566 -0.465 -23.105 1.00 95.06 87 LEU A O 1
ATOM 685 N N . SER A 1 88 ? 0.942 1.409 -21.976 1.00 93.94 88 SER A N 1
ATOM 686 C CA . SER A 1 88 ? -0.448 1.882 -22.102 1.00 93.94 8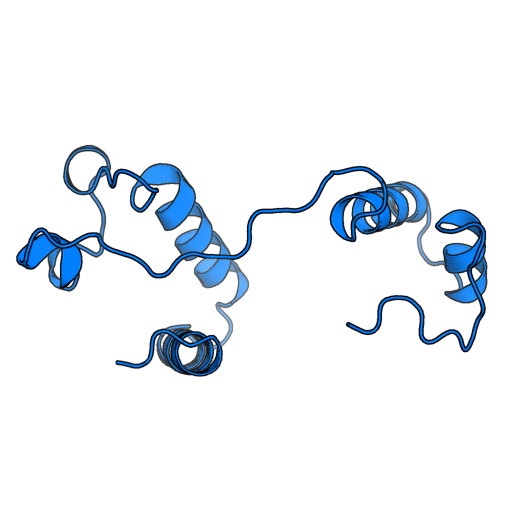8 SER A CA 1
ATOM 687 C C . SER A 1 88 ? -0.931 2.063 -23.547 1.00 93.94 88 SER A C 1
ATOM 689 O O . SER A 1 88 ? -2.121 2.256 -23.761 1.00 93.94 88 SER A O 1
ATOM 691 N N . ASN A 1 89 ? -0.019 2.062 -24.524 1.00 91.25 89 ASN A N 1
ATOM 692 C CA . ASN A 1 89 ? -0.321 2.206 -25.952 1.00 91.25 89 ASN A CA 1
ATOM 693 C C . ASN A 1 89 ? 0.135 0.995 -26.791 1.00 91.25 89 ASN A C 1
ATOM 695 O O . ASN A 1 89 ? 0.161 1.094 -28.014 1.00 91.25 89 ASN A O 1
ATOM 699 N N . HIS A 1 90 ? 0.543 -0.110 -26.159 1.00 89.94 90 HIS A N 1
ATOM 700 C CA . HIS A 1 90 ? 1.030 -1.316 -26.835 1.00 89.94 90 HIS A CA 1
ATOM 701 C C . HIS A 1 90 ? 0.346 -2.549 -26.234 1.00 89.94 90 HIS A C 1
ATOM 703 O O . HIS A 1 90 ? 0.170 -2.618 -25.023 1.00 89.94 90 HIS A O 1
ATOM 709 N N . GLU A 1 91 ? -0.030 -3.518 -27.068 1.00 85.50 91 GLU A N 1
ATOM 710 C CA . GLU A 1 91 ? -0.634 -4.774 -26.599 1.00 85.50 91 GLU A CA 1
ATOM 711 C C . GLU A 1 91 ? 0.407 -5.665 -25.903 1.00 85.50 91 GLU A C 1
ATOM 713 O O . GLU A 1 91 ? 0.175 -6.161 -24.803 1.00 85.50 91 GLU A O 1
ATOM 718 N N . GLU A 1 92 ? 1.599 -5.768 -26.491 1.00 91.44 92 GLU A N 1
ATOM 719 C CA . GLU A 1 92 ? 2.756 -6.457 -25.924 1.00 91.44 92 GLU A CA 1
ATOM 720 C C . GLU A 1 92 ? 4.071 -5.815 -26.396 1.00 91.44 92 GLU A C 1
ATOM 722 O O . GLU A 1 92 ? 4.108 -5.047 -27.363 1.00 91.44 92 GLU A O 1
ATOM 727 N N . MET A 1 93 ? 5.163 -6.093 -25.680 1.00 92.75 93 MET A N 1
ATOM 728 C CA . MET A 1 93 ? 6.510 -5.648 -26.032 1.00 92.75 93 MET A CA 1
ATOM 729 C C . MET A 1 93 ? 7.538 -6.623 -25.466 1.00 92.75 93 MET A C 1
ATOM 731 O O . MET A 1 93 ? 7.428 -7.042 -24.315 1.00 92.75 93 MET A O 1
ATOM 735 N N . ASP A 1 94 ? 8.552 -6.935 -26.268 1.00 93.50 94 ASP A N 1
ATOM 736 C CA . ASP A 1 94 ? 9.713 -7.697 -25.823 1.00 93.50 94 ASP A CA 1
ATOM 737 C C . ASP A 1 94 ? 10.438 -6.998 -24.651 1.00 93.50 94 ASP A C 1
ATOM 739 O O . ASP A 1 94 ? 10.545 -5.766 -24.607 1.00 93.50 94 ASP A O 1
ATOM 743 N N . VAL A 1 95 ? 10.920 -7.790 -23.689 1.00 90.88 95 VAL A N 1
ATOM 744 C CA . VAL A 1 95 ? 11.481 -7.282 -22.427 1.00 90.88 95 VAL A CA 1
ATOM 745 C C . VAL A 1 95 ? 12.755 -6.479 -22.663 1.00 90.88 95 VAL A C 1
ATOM 747 O O . VAL A 1 95 ? 12.906 -5.427 -22.039 1.00 90.88 95 VAL A O 1
ATOM 750 N N . ASP A 1 96 ? 13.622 -6.898 -23.586 1.00 92.56 96 ASP A N 1
ATOM 751 C CA . ASP A 1 96 ? 14.863 -6.176 -23.879 1.00 92.56 96 ASP A CA 1
ATOM 752 C C . ASP A 1 96 ? 14.560 -4.841 -24.561 1.00 92.56 96 ASP A C 1
ATOM 754 O O . ASP A 1 96 ? 15.094 -3.784 -24.204 1.00 92.56 96 ASP A O 1
ATOM 758 N N . THR A 1 97 ? 13.609 -4.866 -25.495 1.00 91.94 97 THR A N 1
ATOM 759 C CA . THR A 1 97 ? 13.112 -3.665 -26.175 1.00 91.94 97 THR A CA 1
ATOM 760 C C . THR A 1 97 ? 12.520 -2.657 -25.187 1.00 91.94 97 THR A C 1
ATOM 762 O O . THR A 1 97 ? 12.781 -1.451 -25.281 1.00 91.94 97 THR A O 1
ATOM 765 N N . LEU A 1 98 ? 11.728 -3.134 -24.223 1.00 92.44 98 LEU A N 1
ATOM 766 C CA . LEU A 1 98 ? 11.202 -2.308 -23.142 1.00 92.44 98 LEU A CA 1
ATOM 767 C C . LEU A 1 98 ? 12.339 -1.803 -22.246 1.00 92.44 98 LEU A C 1
ATOM 769 O O . LEU A 1 98 ? 12.396 -0.611 -21.951 1.00 92.44 98 LEU A O 1
ATOM 773 N N . GLY A 1 99 ? 13.266 -2.672 -21.854 1.00 91.69 99 GLY A N 1
ATOM 774 C CA . GLY A 1 99 ? 14.408 -2.352 -21.005 1.00 91.69 99 GLY A CA 1
ATOM 775 C C . GLY A 1 99 ? 15.205 -1.157 -21.523 1.00 91.69 99 GLY A C 1
ATOM 776 O O . GLY A 1 99 ? 15.363 -0.163 -20.806 1.00 91.69 99 GLY A O 1
ATOM 777 N N . HIS A 1 100 ? 15.586 -1.191 -22.803 1.00 92.00 100 HIS A N 1
ATOM 778 C CA . HIS A 1 100 ? 16.308 -0.105 -23.474 1.00 92.00 100 HIS A CA 1
ATOM 779 C C . HIS A 1 100 ? 15.523 1.216 -23.556 1.00 92.00 100 HIS A C 1
ATOM 781 O O . HIS A 1 100 ? 16.123 2.290 -23.599 1.00 92.00 100 HIS A O 1
ATOM 787 N N . LYS A 1 101 ? 14.184 1.177 -23.549 1.00 90.56 101 LYS A N 1
ATOM 788 C CA . LYS A 1 101 ? 13.338 2.387 -23.498 1.00 90.56 101 LYS A CA 1
ATOM 789 C C . LYS A 1 101 ? 13.230 2.977 -22.090 1.00 90.56 101 LYS A C 1
ATOM 791 O O . LYS A 1 101 ? 12.921 4.160 -21.946 1.00 90.56 101 LYS A O 1
ATOM 796 N N . ILE A 1 102 ? 13.428 2.167 -21.051 1.00 91.50 102 ILE A N 1
ATOM 797 C CA . ILE A 1 102 ? 13.174 2.550 -19.656 1.00 91.50 102 ILE A CA 1
ATOM 798 C C . ILE A 1 102 ? 14.447 3.011 -18.945 1.00 91.50 102 ILE A C 1
ATOM 800 O O . ILE A 1 102 ? 14.387 3.991 -18.185 1.00 91.50 102 ILE A O 1
ATOM 804 N N . ARG A 1 103 ? 15.584 2.347 -19.199 1.00 87.81 103 ARG A N 1
ATOM 805 C CA . ARG A 1 103 ? 16.884 2.705 -18.622 1.00 87.81 103 ARG A CA 1
ATOM 806 C C . ARG A 1 103 ? 17.992 2.745 -19.671 1.00 87.81 103 ARG A C 1
ATOM 808 O O . ARG A 1 103 ? 18.075 1.884 -20.538 1.00 87.81 103 ARG A O 1
ATOM 815 N N . VAL A 1 104 ? 18.880 3.727 -19.527 1.00 83.88 104 VAL A N 1
ATOM 816 C CA . VAL A 1 104 ? 20.046 3.919 -20.408 1.00 83.88 104 VAL A CA 1
ATOM 817 C C . VAL A 1 104 ? 21.105 2.832 -20.189 1.00 83.88 104 VAL A C 1
ATOM 819 O O . VAL A 1 104 ? 21.813 2.468 -21.118 1.00 83.88 104 VAL A O 1
ATOM 822 N N . ASP A 1 105 ? 21.185 2.290 -18.976 1.00 84.50 105 ASP A N 1
ATOM 823 C CA . ASP A 1 105 ? 22.124 1.251 -18.539 1.00 84.50 105 ASP A CA 1
ATOM 824 C C . ASP A 1 105 ? 21.495 -0.155 -18.533 1.00 84.50 105 ASP A C 1
ATOM 826 O O . ASP A 1 105 ? 21.897 -1.038 -17.773 1.00 84.50 105 ASP A O 1
ATOM 830 N N . TYR A 1 106 ? 20.433 -0.360 -19.312 1.00 87.69 106 TYR A N 1
ATOM 831 C CA . TYR A 1 106 ? 19.793 -1.664 -19.400 1.00 87.69 106 TYR A CA 1
ATOM 832 C C . TYR A 1 106 ? 20.688 -2.676 -20.126 1.00 87.69 106 TYR A C 1
ATOM 834 O O . TYR A 1 106 ? 21.203 -2.397 -21.210 1.00 87.69 106 TYR A O 1
ATOM 842 N N . THR A 1 107 ? 20.808 -3.871 -19.546 1.00 86.75 107 THR A N 1
ATOM 843 C CA . THR A 1 107 ? 21.437 -5.042 -20.158 1.00 86.75 107 THR A CA 1
ATOM 844 C C . THR A 1 107 ? 20.511 -6.260 -19.986 1.00 86.75 107 THR A C 1
ATOM 846 O O . THR A 1 107 ? 20.005 -6.454 -18.877 1.00 86.75 107 THR A O 1
ATOM 849 N N . PRO A 1 108 ? 20.293 -7.083 -21.034 1.00 82.38 108 PRO A N 1
ATOM 850 C CA . PRO A 1 108 ? 19.386 -8.245 -21.005 1.00 82.38 108 PRO A CA 1
ATOM 851 C C . PRO A 1 108 ? 19.618 -9.229 -19.846 1.00 82.38 108 PRO A C 1
ATOM 853 O O . PRO A 1 108 ? 18.682 -9.809 -19.303 1.00 82.38 108 PRO A O 1
ATOM 856 N N . GLU A 1 109 ? 20.868 -9.366 -19.396 1.00 80.88 109 GLU A N 1
ATOM 857 C CA . GLU A 1 109 ? 21.273 -10.258 -18.297 1.00 80.88 109 GLU A CA 1
ATOM 858 C C . GLU A 1 109 ? 21.740 -9.495 -17.042 1.00 80.88 109 GLU A C 1
ATOM 860 O O . GLU A 1 109 ? 22.361 -10.062 -16.143 1.00 80.88 109 GLU A O 1
ATOM 865 N N . GLY A 1 110 ? 21.463 -8.191 -16.963 1.00 72.62 110 GLY A N 1
ATOM 866 C CA . GLY A 1 110 ? 21.924 -7.344 -15.868 1.00 72.62 110 GLY A CA 1
ATOM 867 C C . GLY A 1 110 ? 21.318 -7.710 -14.511 1.00 72.62 110 GLY A C 1
ATOM 868 O O . GLY A 1 110 ? 20.125 -7.986 -14.385 1.00 72.62 110 GLY A O 1
ATOM 869 N N . GLU A 1 111 ? 22.127 -7.626 -13.454 1.00 64.38 111 GLU A N 1
ATOM 870 C CA . GLU A 1 111 ? 21.657 -7.781 -12.066 1.00 64.38 111 GLU A CA 1
ATOM 871 C C . GLU A 1 111 ? 21.159 -6.466 -11.441 1.00 64.38 111 GLU A C 1
ATOM 873 O O . GLU A 1 111 ? 20.696 -6.430 -10.300 1.00 64.38 111 GLU A O 1
ATOM 878 N N . HIS A 1 112 ? 21.236 -5.362 -12.186 1.00 63.88 112 HIS A N 1
ATOM 879 C CA . HIS A 1 112 ? 20.899 -4.027 -11.700 1.00 63.88 112 HIS A CA 1
ATOM 880 C C . HIS A 1 112 ? 19.429 -3.923 -11.263 1.00 63.88 112 HIS A C 1
ATOM 882 O O . HIS A 1 112 ? 18.520 -3.912 -12.099 1.00 63.88 112 HIS A O 1
ATOM 888 N N . GLY A 1 113 ? 19.216 -3.763 -9.951 1.00 57.34 113 GLY A N 1
ATOM 889 C CA . GLY A 1 113 ? 17.900 -3.595 -9.328 1.00 57.34 113 GLY A CA 1
ATOM 890 C C . GLY A 1 113 ? 17.273 -4.875 -8.760 1.00 57.34 113 GLY A C 1
ATOM 891 O O . GLY A 1 113 ? 16.065 -4.862 -8.513 1.00 57.34 113 GLY A O 1
ATOM 892 N N . ARG A 1 114 ? 18.055 -5.953 -8.569 1.00 51.97 114 ARG A N 1
ATOM 893 C CA . ARG A 1 114 ? 17.632 -7.204 -7.896 1.00 51.97 114 ARG A CA 1
ATOM 894 C C . ARG A 1 114 ? 17.576 -7.125 -6.361 1.00 51.97 114 ARG A C 1
ATOM 896 O O . ARG A 1 114 ? 17.082 -8.062 -5.746 1.00 51.97 114 ARG A O 1
ATOM 903 N N . GLU A 1 115 ? 18.010 -6.012 -5.773 1.00 46.66 115 GLU A N 1
ATOM 904 C CA . GLU A 1 115 ? 17.793 -5.651 -4.360 1.00 46.66 115 GLU A CA 1
ATOM 905 C C . GLU A 1 115 ? 16.562 -4.736 -4.239 1.00 46.66 115 GLU A C 1
ATOM 907 O O . GLU A 1 115 ? 16.518 -3.691 -4.927 1.00 46.66 115 GLU A O 1
#

Mean predicted aligned error: 7.52 Å

InterPro domains:
  IPR011257 DNA glycosylase [SSF48150] (6-61)
  IPR023170 Helix-hairpin-helix, base-excision DNA repair, C-terminal [G3DSA:1.10.1670.10] (2-70)

Radius of gyration: 19.57 Å; Cα contacts (8 Å, |Δi|>4): 53; chains: 1; bounding box: 38×28×52 Å

Organism: NCBI:txid261290

pLDDT: mean 88.73, std 9.8, range [46.66, 96.0]